Protein AF-A0A163Y9W3-F1 (afdb_monomer_lite)

Radius of gyration: 16.44 Å; chains: 1; bounding box: 36×39×54 Å

pLDDT: mean 72.88, std 13.46, range [38.31, 87.94]

Secondary structure (DSSP, 8-state):
---------GGGGSSPEEEEEETTEEEEEEE-TTS-EEEEEE---TT-TTGGG-EE-TT--EE--TT------HHHHHHHHHHHHHHHH-S-----

Structure (mmCIF, N/CA/C/O backbone):
data_AF-A0A163Y9W3-F1
#
_entry.id   AF-A0A163Y9W3-F1
#
loop_
_atom_site.group_PDB
_atom_site.id
_atom_site.type_symbol
_ato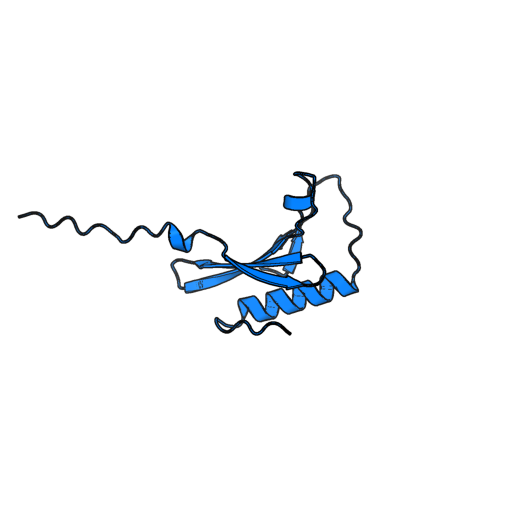m_site.label_atom_id
_atom_site.label_alt_id
_atom_site.label_comp_id
_atom_site.label_asym_id
_atom_site.label_entity_id
_atom_site.label_seq_id
_atom_site.pdbx_PDB_ins_code
_atom_site.Cartn_x
_atom_site.Cartn_y
_atom_site.Cartn_z
_atom_site.occupancy
_atom_site.B_iso_or_equiv
_atom_site.auth_seq_id
_atom_site.auth_comp_id
_atom_site.auth_asym_id
_atom_site.auth_atom_id
_atom_site.pdbx_PDB_model_num
ATOM 1 N N . MET A 1 1 ? 21.205 25.835 -35.881 1.00 38.31 1 MET A N 1
ATOM 2 C CA . MET A 1 1 ? 19.962 25.052 -35.735 1.00 38.31 1 MET A CA 1
ATOM 3 C C . MET A 1 1 ? 20.006 24.428 -34.351 1.00 38.31 1 MET A C 1
ATOM 5 O O . MET A 1 1 ? 20.799 23.523 -34.139 1.00 38.31 1 MET A O 1
ATOM 9 N N . LEU A 1 2 ? 19.308 25.017 -33.379 1.00 40.41 2 LEU A N 1
ATOM 10 C CA . LEU A 1 2 ? 19.324 24.556 -31.990 1.00 40.41 2 LEU A CA 1
ATOM 11 C C . LEU A 1 2 ? 18.202 23.522 -31.843 1.00 40.41 2 LEU A C 1
ATOM 13 O O . LEU A 1 2 ? 17.028 23.882 -31.892 1.00 40.41 2 LEU A O 1
ATOM 17 N N . VAL A 1 3 ? 18.556 22.241 -31.759 1.00 47.81 3 VAL A N 1
ATOM 18 C CA . VAL A 1 3 ? 17.591 21.176 -31.473 1.00 47.81 3 VAL A CA 1
ATOM 19 C C . VAL A 1 3 ? 17.348 21.207 -29.968 1.00 47.81 3 VAL A C 1
ATOM 21 O O . VAL A 1 3 ? 18.196 20.780 -29.191 1.00 47.81 3 VAL A O 1
ATOM 24 N N . MET A 1 4 ? 16.216 21.778 -29.560 1.00 45.16 4 MET A N 1
ATOM 25 C CA . MET A 1 4 ? 15.701 21.635 -28.200 1.00 45.16 4 MET A CA 1
ATOM 26 C C . MET A 1 4 ? 15.260 20.174 -28.052 1.00 45.16 4 MET A C 1
ATOM 28 O O . MET A 1 4 ? 14.179 19.802 -28.506 1.00 45.16 4 MET A O 1
ATOM 32 N N . LEU A 1 5 ? 16.124 19.326 -27.494 1.00 51.59 5 LEU A N 1
ATOM 33 C CA . LEU A 1 5 ? 15.721 18.017 -26.990 1.00 51.59 5 LEU A CA 1
ATOM 34 C C . LEU A 1 5 ? 14.808 18.290 -25.795 1.00 51.59 5 LEU A C 1
ATOM 36 O O . LEU A 1 5 ? 15.273 18.656 -24.723 1.00 51.59 5 LEU A O 1
ATOM 40 N N . THR A 1 6 ? 13.497 18.217 -26.009 1.00 51.78 6 THR A N 1
ATOM 41 C CA . THR A 1 6 ? 12.535 18.213 -24.912 1.00 51.78 6 THR A CA 1
ATOM 42 C C . THR A 1 6 ? 12.766 16.935 -24.118 1.00 51.78 6 THR A C 1
ATOM 44 O O . THR A 1 6 ? 12.474 15.850 -24.626 1.00 51.78 6 THR A O 1
ATOM 47 N N . ASP A 1 7 ? 13.311 17.054 -22.908 1.00 57.53 7 ASP A N 1
ATOM 48 C CA . ASP A 1 7 ? 13.339 15.950 -21.956 1.00 57.53 7 ASP A CA 1
ATOM 49 C C . ASP A 1 7 ? 11.923 15.358 -21.850 1.00 57.53 7 ASP A C 1
ATOM 51 O O . ASP A 1 7 ? 10.956 16.123 -21.708 1.00 57.53 7 ASP A O 1
ATOM 55 N N . PRO A 1 8 ? 11.755 14.026 -21.964 1.00 55.38 8 PRO A N 1
ATOM 56 C CA . PRO A 1 8 ? 10.455 13.410 -21.760 1.00 55.38 8 PRO A CA 1
ATOM 57 C C . PRO A 1 8 ? 9.981 13.821 -20.372 1.00 55.38 8 PRO A C 1
ATOM 59 O O . PRO A 1 8 ? 10.704 13.674 -19.394 1.00 55.38 8 PRO A O 1
ATOM 62 N N . SER A 1 9 ? 8.799 14.415 -20.284 1.00 52.03 9 SER A N 1
ATOM 63 C CA . SER A 1 9 ? 8.261 14.909 -19.024 1.00 52.03 9 SER A CA 1
ATOM 64 C C . SER A 1 9 ? 8.069 13.707 -18.097 1.00 52.03 9 SER A C 1
ATOM 66 O O . SER A 1 9 ? 7.179 12.890 -18.319 1.00 52.03 9 SER A O 1
ATOM 68 N N . TRP A 1 10 ? 8.874 13.600 -17.036 1.00 52.81 10 TRP A N 1
ATOM 69 C CA . TRP A 1 10 ? 8.799 12.531 -16.024 1.00 52.81 10 TRP A CA 1
ATOM 70 C C . TRP A 1 10 ? 7.532 12.640 -15.153 1.00 52.81 10 TRP A C 1
ATOM 72 O O . TRP A 1 10 ? 7.429 12.000 -14.113 1.00 52.81 10 TRP A O 1
ATOM 82 N N . ALA A 1 11 ? 6.541 13.431 -15.575 1.00 49.62 11 ALA A N 1
ATOM 83 C CA . ALA A 1 11 ? 5.286 13.634 -14.867 1.00 49.62 11 ALA A CA 1
ATOM 84 C C . ALA A 1 11 ? 4.544 12.307 -14.630 1.00 49.62 11 ALA A C 1
ATOM 86 O O . ALA A 1 11 ? 3.904 12.152 -13.603 1.00 49.62 11 ALA A O 1
ATOM 87 N N . GLY A 1 12 ? 4.693 11.313 -15.514 1.00 46.09 12 GLY A N 1
ATOM 88 C CA . GLY A 1 12 ? 4.107 9.979 -15.325 1.00 46.09 12 GLY A CA 1
ATOM 89 C C . GLY A 1 12 ? 4.815 9.086 -14.296 1.00 46.09 12 GLY A C 1
ATOM 90 O O . GLY A 1 12 ? 4.221 8.113 -13.844 1.00 46.09 12 GLY A O 1
ATOM 91 N N . LEU A 1 13 ? 6.058 9.400 -13.913 1.00 53.94 13 LEU A N 1
ATOM 92 C CA . LEU A 1 13 ? 6.868 8.596 -12.983 1.00 53.94 13 LEU A CA 1
ATOM 93 C C . LEU A 1 13 ? 6.666 9.008 -11.519 1.00 53.94 13 LEU A C 1
ATOM 95 O O . LEU A 1 13 ? 7.025 8.270 -10.605 1.00 53.94 13 LEU A O 1
ATOM 99 N N . ASP A 1 14 ? 6.039 10.161 -11.275 1.00 58.81 14 ASP A N 1
ATOM 100 C CA . ASP A 1 14 ? 5.781 10.649 -9.921 1.00 58.81 14 ASP A CA 1
ATOM 101 C C . ASP A 1 14 ? 4.425 10.233 -9.340 1.00 58.81 14 ASP A C 1
ATOM 103 O O . ASP A 1 14 ? 4.139 10.527 -8.174 1.00 58.81 14 ASP A O 1
ATOM 107 N N . HIS A 1 15 ? 3.622 9.496 -10.106 1.00 70.56 15 HIS A N 1
ATOM 108 C CA . HIS A 1 15 ? 2.293 9.066 -9.700 1.00 70.56 15 HIS A CA 1
ATOM 109 C C . HIS A 1 15 ? 2.275 7.620 -9.209 1.00 70.56 15 HIS A C 1
ATOM 111 O O . HIS A 1 15 ? 2.895 6.719 -9.773 1.00 70.56 15 HIS A O 1
ATOM 117 N N . TYR A 1 16 ? 1.528 7.409 -8.132 1.00 81.06 16 TYR A N 1
ATOM 118 C CA . TYR A 1 16 ? 1.177 6.081 -7.664 1.00 81.06 16 TYR A CA 1
ATOM 119 C C . TYR A 1 16 ? 0.069 5.520 -8.558 1.00 81.06 16 TYR A C 1
ATOM 121 O O . TYR A 1 16 ? -0.917 6.199 -8.830 1.00 81.06 16 TYR A O 1
ATOM 129 N N . THR A 1 17 ? 0.263 4.297 -9.043 1.00 83.50 17 THR A N 1
ATOM 130 C CA . THR A 1 17 ? -0.722 3.558 -9.837 1.00 83.50 17 THR A CA 1
ATOM 131 C C . THR A 1 17 ? -1.401 2.527 -8.949 1.00 83.50 17 THR A C 1
ATOM 133 O O . THR A 1 17 ? -0.713 1.790 -8.239 1.00 83.50 17 THR A O 1
ATOM 136 N N . GLU A 1 18 ? -2.730 2.460 -9.008 1.00 87.12 18 GLU A N 1
ATOM 137 C CA . GLU A 1 18 ? -3.520 1.426 -8.335 1.00 87.12 18 GLU A CA 1
ATOM 138 C C . GLU A 1 18 ? -3.143 0.040 -8.884 1.00 87.12 18 GLU A C 1
ATOM 140 O O . GLU A 1 18 ? -3.175 -0.176 -10.096 1.00 87.12 18 GLU A O 1
ATOM 145 N N . LEU A 1 19 ? -2.778 -0.898 -8.008 1.00 86.00 19 LEU A N 1
ATOM 146 C CA . LEU A 1 19 ? -2.439 -2.272 -8.391 1.00 86.00 19 LEU A CA 1
ATOM 147 C C . LEU A 1 19 ? -3.494 -3.284 -7.959 1.00 86.00 19 LEU A C 1
ATOM 149 O O . LEU A 1 19 ? -3.839 -4.167 -8.738 1.00 86.00 19 LEU A O 1
ATOM 153 N N . ASP A 1 20 ? -3.959 -3.192 -6.713 1.00 86.19 20 ASP A N 1
ATOM 154 C CA . ASP A 1 20 ? -4.827 -4.211 -6.121 1.00 86.19 20 ASP A CA 1
ATOM 155 C C . ASP A 1 20 ? -5.592 -3.682 -4.910 1.00 86.19 20 ASP A C 1
ATOM 157 O O . ASP A 1 20 ? -5.186 -2.697 -4.295 1.00 86.19 20 ASP A O 1
ATOM 161 N N . ARG A 1 21 ? -6.679 -4.359 -4.537 1.00 87.81 21 ARG A N 1
ATOM 162 C CA . ARG A 1 21 ? -7.469 -4.082 -3.337 1.00 87.81 21 ARG A CA 1
ATOM 163 C C . ARG A 1 21 ? -7.482 -5.298 -2.413 1.00 87.81 21 ARG A C 1
ATOM 165 O O . ARG A 1 21 ? -8.111 -6.303 -2.719 1.00 87.81 21 ARG A O 1
ATOM 172 N N . VAL A 1 22 ? -6.874 -5.170 -1.234 1.00 85.56 22 VAL A N 1
ATOM 173 C CA . VAL A 1 22 ? -6.774 -6.242 -0.230 1.00 85.56 22 VAL A CA 1
ATOM 174 C C . VAL A 1 22 ? -7.507 -5.822 1.038 1.00 85.56 22 VAL A C 1
ATOM 176 O O . VAL A 1 22 ? -7.124 -4.846 1.674 1.00 85.56 22 VAL A O 1
ATOM 179 N N . ASN A 1 23 ? -8.567 -6.544 1.418 1.00 83.56 23 ASN A N 1
ATOM 180 C CA . ASN A 1 23 ? -9.372 -6.251 2.618 1.00 83.56 23 ASN A CA 1
ATOM 181 C C . ASN A 1 23 ? -9.821 -4.779 2.709 1.00 83.56 23 ASN A C 1
ATOM 183 O O . ASN A 1 23 ? -9.778 -4.157 3.764 1.00 83.56 23 ASN A O 1
ATOM 187 N N . GLY A 1 24 ? -10.191 -4.187 1.570 1.00 81.69 24 GLY A N 1
ATOM 188 C CA . GLY A 1 24 ? -10.607 -2.786 1.493 1.00 81.69 24 GLY A CA 1
ATOM 189 C C . GLY A 1 24 ? -9.466 -1.767 1.425 1.00 81.69 24 GLY A C 1
ATOM 190 O O . GLY A 1 24 ? -9.750 -0.602 1.174 1.00 81.69 24 GLY A O 1
ATOM 191 N N . TRP A 1 25 ? -8.204 -2.178 1.567 1.00 86.00 25 TRP A N 1
ATOM 192 C CA . TRP A 1 25 ? -7.029 -1.331 1.351 1.00 86.00 25 TRP A CA 1
ATOM 193 C C . TRP A 1 25 ? -6.640 -1.311 -0.116 1.00 86.00 25 TRP A C 1
ATOM 195 O O . TRP A 1 25 ? -6.598 -2.361 -0.751 1.00 86.00 25 TRP A O 1
ATOM 205 N N . LEU A 1 26 ? -6.308 -0.136 -0.642 1.00 87.69 26 LEU A N 1
ATOM 206 C CA . LEU A 1 26 ? -5.759 -0.010 -1.978 1.00 87.69 26 LEU A CA 1
ATOM 207 C C . LEU A 1 26 ? -4.236 -0.056 -1.939 1.00 87.69 26 LEU A C 1
ATOM 209 O O . LEU A 1 26 ? -3.602 0.761 -1.275 1.00 87.69 26 LEU A O 1
ATOM 213 N N . ILE A 1 27 ? -3.671 -1.005 -2.674 1.00 87.38 27 ILE A N 1
ATOM 214 C CA . ILE A 1 27 ? -2.242 -1.129 -2.919 1.00 87.38 27 ILE A CA 1
ATOM 215 C C . ILE A 1 27 ? -1.904 -0.291 -4.140 1.00 87.38 27 ILE A C 1
ATOM 217 O O . ILE A 1 27 ? -2.477 -0.477 -5.215 1.00 87.38 27 ILE A O 1
ATOM 221 N N . GLU A 1 28 ? -0.938 0.601 -3.986 1.00 87.75 28 GLU A N 1
ATOM 222 C CA . GLU A 1 28 ? -0.411 1.392 -5.080 1.00 87.75 28 GLU A CA 1
ATOM 223 C C . GLU A 1 28 ? 1.094 1.219 -5.209 1.00 87.75 28 GLU A C 1
ATOM 225 O O . GLU A 1 28 ? 1.808 1.000 -4.226 1.00 87.75 28 GLU A O 1
ATOM 230 N N . ARG A 1 29 ? 1.586 1.406 -6.432 1.00 87.00 29 ARG A N 1
ATOM 231 C CA . ARG A 1 29 ? 3.011 1.385 -6.740 1.00 87.00 29 ARG A CA 1
ATOM 232 C C . ARG A 1 29 ? 3.414 2.586 -7.563 1.00 87.00 29 ARG A C 1
ATOM 234 O O . ARG A 1 29 ? 2.709 2.997 -8.479 1.00 87.00 29 ARG A O 1
ATOM 241 N N . LYS A 1 30 ? 4.596 3.092 -7.259 1.00 86.56 30 LYS A N 1
ATOM 242 C CA . LYS A 1 30 ? 5.303 4.114 -8.011 1.00 86.56 30 LYS A CA 1
ATOM 243 C C . LYS A 1 30 ? 6.665 3.569 -8.420 1.00 86.56 30 LYS A C 1
ATOM 245 O O . LYS A 1 30 ? 7.322 2.902 -7.622 1.00 86.56 30 LYS A O 1
ATOM 250 N N . GLN A 1 31 ? 7.080 3.861 -9.648 1.00 84.56 31 GLN A N 1
ATOM 251 C CA . GLN A 1 31 ? 8.438 3.598 -10.109 1.00 84.56 31 GLN A CA 1
ATOM 252 C C . GLN A 1 31 ? 9.226 4.906 -10.080 1.00 84.56 31 GLN A C 1
ATOM 254 O O . GLN A 1 31 ? 8.877 5.860 -10.770 1.00 84.56 31 GLN A O 1
ATOM 259 N N . GLY A 1 32 ? 10.265 4.947 -9.251 1.00 78.44 32 GLY A N 1
ATOM 260 C CA . GLY A 1 32 ? 11.199 6.058 -9.170 1.00 78.44 32 GLY A CA 1
ATOM 261 C C . GLY A 1 32 ? 12.025 6.206 -10.441 1.00 78.44 32 GLY A C 1
ATOM 262 O O . GLY A 1 32 ? 12.093 5.312 -11.290 1.00 78.44 32 GLY A O 1
ATOM 263 N N . ALA A 1 33 ? 12.678 7.358 -10.565 1.00 75.38 33 ALA A N 1
ATOM 264 C CA . ALA A 1 33 ? 13.466 7.676 -11.744 1.00 75.38 33 ALA A CA 1
ATOM 265 C C . ALA A 1 33 ? 14.697 6.765 -11.939 1.00 75.38 33 ALA A C 1
ATOM 267 O O . ALA A 1 33 ? 15.183 6.564 -13.049 1.00 75.38 33 ALA A O 1
ATOM 268 N N . ASP A 1 34 ? 15.169 6.203 -10.835 1.00 78.62 34 ASP A N 1
ATOM 269 C CA . ASP A 1 34 ? 16.230 5.208 -10.704 1.00 78.62 34 ASP A CA 1
ATOM 270 C C . ASP A 1 34 ? 15.749 3.768 -10.959 1.00 78.62 34 ASP A C 1
ATOM 272 O O . ASP A 1 34 ? 16.531 2.823 -10.867 1.00 78.62 34 ASP A O 1
ATOM 276 N N . GLY A 1 35 ? 14.463 3.584 -11.275 1.00 74.94 35 GLY A N 1
ATOM 277 C CA . GLY A 1 35 ? 13.833 2.278 -11.419 1.00 74.94 35 GLY A CA 1
ATOM 278 C C . GLY A 1 35 ? 13.423 1.636 -10.092 1.00 74.94 35 GLY A C 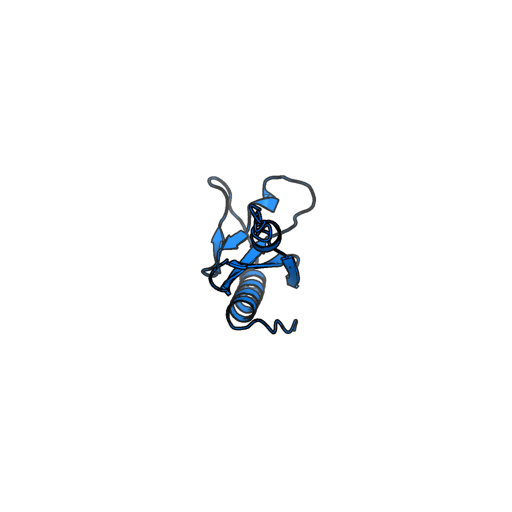1
ATOM 279 O O . GLY A 1 35 ? 12.907 0.518 -10.119 1.00 74.94 35 GLY A O 1
ATOM 280 N N . ALA A 1 36 ? 13.600 2.315 -8.952 1.00 81.12 36 ALA A N 1
ATOM 281 C CA . ALA A 1 36 ? 13.194 1.792 -7.654 1.00 81.12 36 ALA A CA 1
ATOM 282 C C . ALA A 1 36 ? 11.668 1.670 -7.559 1.00 81.12 36 ALA A C 1
ATOM 284 O O . ALA A 1 36 ? 10.923 2.571 -7.950 1.00 81.12 36 ALA A O 1
ATOM 285 N N . LEU A 1 37 ? 11.188 0.555 -7.012 1.00 83.06 37 LEU A N 1
ATOM 286 C CA . LEU A 1 37 ? 9.767 0.341 -6.762 1.00 83.06 37 LEU A CA 1
ATOM 287 C C . LEU A 1 37 ? 9.406 0.828 -5.360 1.00 83.06 37 LEU A C 1
ATOM 289 O O . LEU A 1 37 ? 9.940 0.344 -4.366 1.00 83.06 37 LEU A O 1
ATOM 293 N N . SER A 1 38 ? 8.464 1.763 -5.282 1.00 84.75 38 SER A N 1
ATOM 294 C CA . SER A 1 38 ? 7.884 2.243 -4.032 1.00 84.75 38 SER A CA 1
ATOM 295 C C . SER A 1 38 ? 6.431 1.806 -3.967 1.00 84.75 38 SER A C 1
ATOM 297 O O . SER A 1 38 ? 5.609 2.253 -4.769 1.00 84.75 38 SER A O 1
ATOM 299 N N . CYS A 1 39 ? 6.112 0.933 -3.018 1.00 86.31 39 CYS A N 1
ATOM 300 C CA . CYS A 1 39 ? 4.755 0.461 -2.786 1.00 86.31 39 CYS A CA 1
ATOM 301 C C . CYS A 1 39 ? 4.202 1.056 -1.500 1.00 86.31 39 CYS A C 1
ATOM 303 O O . CYS A 1 39 ? 4.916 1.175 -0.508 1.00 86.31 39 CYS A O 1
ATOM 305 N N . ARG A 1 40 ? 2.921 1.409 -1.519 1.00 86.06 40 ARG A N 1
ATOM 306 C CA . ARG A 1 40 ? 2.189 1.865 -0.337 1.00 86.06 40 ARG A CA 1
ATOM 307 C C . ARG A 1 40 ? 0.784 1.296 -0.360 1.00 86.06 40 ARG A C 1
ATOM 309 O O . ARG A 1 40 ? 0.251 1.006 -1.429 1.00 86.06 40 ARG A O 1
ATOM 316 N N . ALA A 1 41 ? 0.184 1.147 0.810 1.00 86.69 41 ALA A N 1
ATOM 317 C CA . ALA A 1 41 ? -1.221 0.780 0.917 1.00 86.69 41 ALA A CA 1
ATOM 318 C C . ALA A 1 41 ? -1.964 1.907 1.607 1.00 86.69 41 ALA A C 1
ATOM 320 O O . ALA A 1 41 ? -1.484 2.393 2.624 1.00 86.69 41 ALA A O 1
ATOM 321 N N . TYR A 1 42 ? -3.128 2.302 1.112 1.00 83.50 42 TYR A N 1
ATOM 322 C CA . TYR A 1 42 ? -3.976 3.275 1.793 1.00 83.50 42 TYR A CA 1
ATOM 323 C C . TYR A 1 42 ? -5.376 2.719 1.993 1.00 83.50 42 TYR A C 1
ATOM 325 O O . TYR A 1 42 ? -5.835 1.877 1.223 1.00 83.50 42 TYR A O 1
ATOM 333 N N . LEU A 1 43 ? -6.069 3.189 3.027 1.00 81.50 43 LEU A N 1
ATOM 334 C CA . LEU A 1 43 ? -7.439 2.774 3.296 1.00 81.50 43 LEU A CA 1
ATOM 335 C C . LEU A 1 43 ? -8.435 3.780 2.681 1.00 81.50 43 LEU A C 1
ATOM 337 O O . LEU A 1 43 ? -8.654 4.848 3.259 1.00 81.50 43 LEU A O 1
ATOM 341 N N . PRO A 1 44 ? -9.077 3.483 1.533 1.00 68.56 44 PRO A N 1
ATOM 342 C CA . PRO A 1 44 ? -10.155 4.298 0.977 1.00 68.56 44 PRO A CA 1
ATOM 343 C C . PRO A 1 44 ? -11.414 4.211 1.857 1.00 68.56 44 PRO A C 1
ATOM 345 O O . PRO A 1 44 ? -12.380 3.546 1.501 1.00 68.56 44 PRO A O 1
ATOM 348 N N . SER A 1 45 ? -11.445 4.864 3.022 1.00 63.66 45 SER A N 1
ATOM 349 C CA . SER A 1 45 ? -12.699 4.972 3.781 1.00 63.66 45 SER A CA 1
ATOM 350 C C . SER A 1 45 ? -13.541 6.143 3.255 1.00 63.66 45 SER A C 1
ATOM 352 O O . SER A 1 45 ? -13.087 7.286 3.144 1.00 63.66 45 SER A O 1
ATOM 354 N N . GLY A 1 46 ? -14.774 5.819 2.873 1.00 54.47 46 GLY A N 1
ATOM 355 C CA . GLY A 1 46 ? -15.594 6.563 1.920 1.00 54.47 46 GLY A CA 1
ATOM 356 C C . GLY A 1 46 ? -16.290 7.836 2.400 1.00 54.47 46 GLY A C 1
ATOM 357 O O . GLY A 1 46 ? -17.395 8.083 1.933 1.00 54.47 46 GLY A O 1
ATOM 358 N N . ALA A 1 47 ? -15.713 8.656 3.284 1.00 46.66 47 ALA A N 1
ATOM 359 C CA . ALA A 1 47 ? -16.336 9.957 3.596 1.00 46.66 47 ALA A CA 1
ATOM 360 C C . ALA A 1 47 ? -15.457 10.995 4.309 1.00 46.66 47 ALA A C 1
ATOM 362 O O . ALA A 1 47 ? -15.927 12.104 4.561 1.00 46.66 47 ALA A O 1
ATOM 363 N N . SER A 1 48 ? -14.215 10.680 4.690 1.00 55.31 48 SER A N 1
ATOM 364 C CA . SER A 1 48 ? -13.435 11.607 5.511 1.00 55.31 48 SER A CA 1
ATOM 365 C C . SER A 1 48 ? -11.997 11.745 5.034 1.00 55.31 48 SER A C 1
ATOM 367 O O . SER A 1 48 ? -11.321 10.756 4.765 1.00 55.31 48 SER A O 1
ATOM 369 N N . TRP A 1 49 ? -11.507 12.985 4.985 1.00 56.56 49 TRP A N 1
ATOM 370 C CA . TRP A 1 49 ? -10.098 13.282 4.708 1.00 56.56 49 TRP A CA 1
ATOM 371 C C . TRP A 1 49 ? -9.140 12.558 5.680 1.00 56.56 49 TRP A C 1
ATOM 373 O O . TRP A 1 49 ? -7.972 12.353 5.363 1.00 56.56 49 TRP A O 1
ATOM 383 N N . PHE A 1 50 ? -9.633 12.129 6.851 1.00 55.28 50 PHE A N 1
ATOM 384 C CA . PHE A 1 50 ? -8.880 11.396 7.870 1.00 55.28 50 PHE A CA 1
ATOM 385 C C . PHE A 1 50 ? -8.462 9.993 7.420 1.00 55.28 50 PHE A C 1
ATOM 387 O O . PHE A 1 50 ? -7.309 9.611 7.598 1.00 55.28 50 PHE A O 1
ATOM 394 N N . SER A 1 51 ? -9.377 9.225 6.831 1.00 53.59 51 SER A N 1
ATOM 395 C CA . SER A 1 51 ? -9.085 7.863 6.373 1.00 53.59 51 SER A CA 1
ATOM 396 C C . SER A 1 51 ? -8.160 7.822 5.170 1.00 53.59 51 SER A C 1
ATOM 398 O O . SER A 1 51 ? -7.365 6.900 5.053 1.00 53.59 51 SER A O 1
ATOM 400 N N . SER A 1 52 ? -8.192 8.865 4.340 1.00 58.22 52 SER A N 1
ATOM 401 C CA . SER A 1 52 ? -7.273 9.033 3.213 1.00 58.22 52 SER A CA 1
ATOM 402 C C . SER A 1 52 ? -5.805 9.185 3.639 1.00 58.22 52 SER A C 1
ATOM 404 O O . SER A 1 52 ? -4.929 9.112 2.787 1.00 58.22 52 SER A O 1
ATOM 406 N N . ASN A 1 53 ? -5.529 9.402 4.933 1.00 65.38 53 ASN A N 1
ATOM 407 C CA . ASN A 1 53 ? -4.176 9.545 5.477 1.00 65.38 53 ASN A CA 1
ATOM 408 C C . ASN A 1 53 ? -3.688 8.317 6.262 1.00 65.38 53 ASN A C 1
ATOM 410 O O . ASN A 1 53 ? -2.527 8.292 6.670 1.00 65.38 53 ASN A O 1
ATOM 414 N N . ILE A 1 54 ? -4.538 7.304 6.471 1.00 71.44 54 ILE A N 1
ATOM 415 C CA . ILE A 1 54 ? -4.103 6.031 7.052 1.00 71.44 54 ILE A CA 1
ATOM 416 C C . ILE A 1 54 ? -3.479 5.213 5.931 1.00 71.44 54 ILE A C 1
ATOM 418 O O . ILE A 1 54 ? -4.161 4.814 4.983 1.00 71.44 54 ILE A O 1
ATOM 422 N N . HIS A 1 55 ? -2.177 4.985 6.038 1.00 79.75 55 HIS A N 1
ATOM 423 C CA . HIS A 1 55 ? -1.434 4.246 5.035 1.00 79.75 55 HIS A CA 1
ATOM 424 C C . HIS A 1 55 ? -0.328 3.410 5.665 1.00 79.75 55 HIS A C 1
ATOM 426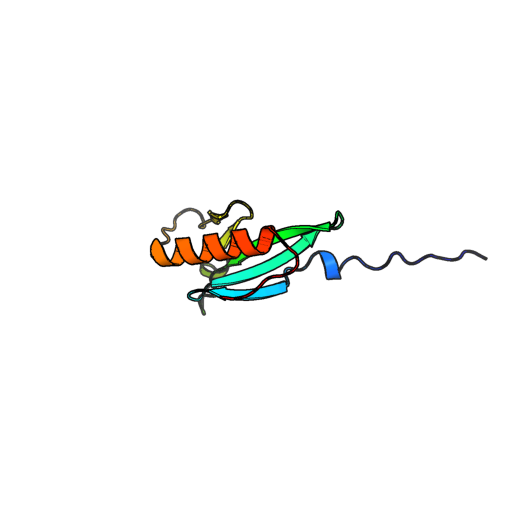 O O . HIS A 1 55 ? 0.131 3.682 6.771 1.00 79.75 55 HIS A O 1
ATOM 432 N N . LEU A 1 56 ? 0.084 2.374 4.952 1.00 80.38 56 LEU A N 1
ATOM 433 C CA . LEU A 1 56 ? 1.319 1.659 5.219 1.00 80.38 56 LEU A CA 1
ATOM 434 C C . LEU A 1 56 ? 2.397 2.250 4.318 1.00 80.38 56 LEU A C 1
ATOM 436 O O . LEU A 1 56 ? 2.191 2.379 3.105 1.00 80.38 56 LEU A O 1
ATOM 440 N N . ASP A 1 57 ? 3.506 2.650 4.927 1.00 77.00 57 ASP A N 1
ATOM 441 C CA . ASP A 1 57 ? 4.649 3.187 4.202 1.00 77.00 57 ASP A CA 1
ATOM 442 C C . ASP A 1 57 ? 5.432 2.077 3.473 1.00 77.00 57 ASP A C 1
ATOM 444 O O . ASP A 1 57 ? 5.065 0.899 3.490 1.00 77.00 57 ASP A O 1
ATOM 448 N N . VAL A 1 58 ? 6.540 2.455 2.834 1.00 72.88 58 VAL A N 1
ATOM 449 C CA . VAL A 1 58 ? 7.411 1.523 2.097 1.00 72.88 58 VAL A CA 1
ATOM 450 C C . VAL A 1 58 ? 8.039 0.440 2.978 1.00 72.88 58 VAL A C 1
ATOM 452 O O . VAL A 1 58 ? 8.451 -0.597 2.465 1.00 72.88 58 VAL A O 1
ATOM 455 N N . SER A 1 59 ? 8.118 0.664 4.292 1.00 75.06 59 SER A N 1
ATOM 456 C CA . SER A 1 59 ? 8.611 -0.313 5.264 1.00 75.06 59 SER A CA 1
ATOM 457 C C . SER A 1 59 ? 7.504 -1.243 5.780 1.00 75.06 59 SER A C 1
ATOM 459 O O . SER A 1 59 ? 7.781 -2.204 6.500 1.00 75.06 59 SER A O 1
ATOM 461 N N . GLY A 1 60 ? 6.247 -0.996 5.394 1.00 71.94 60 GLY A N 1
ATOM 462 C CA . GLY A 1 60 ? 5.082 -1.697 5.926 1.00 71.94 60 GLY A CA 1
ATOM 463 C C . GLY A 1 60 ? 4.722 -1.254 7.348 1.00 71.94 60 GLY A C 1
ATOM 464 O O . GLY A 1 60 ? 3.996 -1.971 8.056 1.00 71.94 60 GLY A O 1
ATOM 465 N N . GLU A 1 61 ? 5.221 -0.094 7.783 1.00 80.12 61 GLU A N 1
ATOM 466 C CA . GLU A 1 61 ? 4.834 0.530 9.039 1.00 80.12 61 GLU A CA 1
ATOM 467 C C . GLU A 1 61 ? 3.502 1.256 8.859 1.00 80.12 61 GLU A C 1
ATOM 469 O O . GLU A 1 61 ? 3.267 1.954 7.872 1.00 80.12 61 GLU A O 1
ATOM 474 N N . LEU A 1 62 ? 2.589 1.038 9.808 1.00 81.69 62 LEU A N 1
ATOM 475 C CA . LEU A 1 62 ? 1.273 1.655 9.775 1.00 81.69 62 LEU A CA 1
ATOM 476 C C . LEU A 1 62 ? 1.400 3.106 10.242 1.00 81.69 62 LEU A C 1
ATOM 478 O O . LEU A 1 62 ? 1.575 3.370 11.430 1.00 81.69 62 LEU A O 1
ATOM 482 N N . MET A 1 63 ? 1.231 4.033 9.311 1.00 79.81 63 MET A N 1
ATOM 483 C CA . MET A 1 63 ? 1.210 5.461 9.576 1.00 79.81 63 MET A CA 1
ATOM 484 C C . MET A 1 63 ? -0.227 5.909 9.842 1.00 79.81 63 MET A C 1
ATOM 486 O O . MET A 1 63 ? -1.105 5.842 8.977 1.00 79.81 63 MET A O 1
ATOM 490 N N . VAL A 1 64 ? -0.466 6.378 11.068 1.00 77.94 64 VAL A N 1
ATOM 491 C CA . VAL A 1 64 ? -1.749 6.938 11.511 1.00 77.94 64 VAL A CA 1
ATOM 492 C C . VAL A 1 64 ? -1.531 8.398 11.920 1.00 77.94 64 VA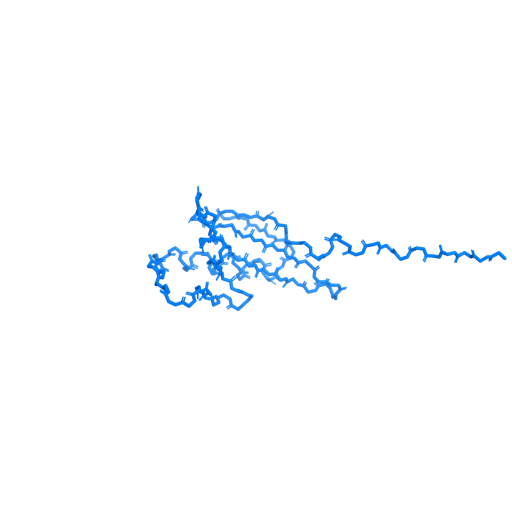L A C 1
ATOM 494 O O . VAL A 1 64 ? -0.573 8.686 12.639 1.00 77.94 64 VAL A O 1
ATOM 497 N N . PRO A 1 65 ? -2.407 9.335 11.517 1.00 70.44 65 PRO A N 1
ATOM 498 C CA . PRO A 1 65 ? -2.328 10.723 11.963 1.00 70.44 65 PRO A CA 1
ATOM 499 C C . PRO A 1 65 ? -2.315 10.863 13.494 1.00 70.44 65 PRO A C 1
ATOM 501 O O . PRO A 1 65 ? -3.051 10.171 14.205 1.00 70.44 65 PRO A O 1
ATOM 504 N N . ALA A 1 66 ? -1.513 11.806 13.999 1.00 68.81 66 ALA A N 1
ATOM 505 C CA . ALA A 1 66 ? -1.373 12.063 15.431 1.00 68.81 66 ALA A CA 1
ATOM 506 C C . ALA A 1 66 ? -2.727 12.361 16.105 1.00 68.81 66 ALA A C 1
ATOM 508 O O . ALA A 1 66 ? -3.569 13.083 15.570 1.00 68.81 66 ALA A O 1
ATOM 509 N N . GLY A 1 67 ? -2.935 11.806 17.304 1.00 61.34 67 GLY A N 1
ATOM 510 C CA . GLY A 1 67 ? -4.175 11.982 18.0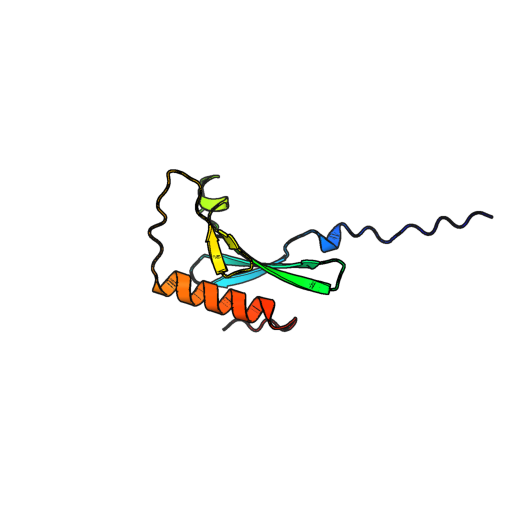72 1.00 61.34 67 GLY A CA 1
ATOM 511 C C . GLY A 1 67 ? -5.319 11.040 17.681 1.00 61.34 67 GLY A C 1
ATOM 512 O O . GLY A 1 67 ? -6.434 11.196 18.180 1.00 61.34 67 GLY A O 1
ATOM 513 N N . ARG A 1 68 ? -5.072 10.046 16.817 1.00 64.50 68 ARG A N 1
ATOM 514 C CA . ARG A 1 68 ? -6.039 8.997 16.468 1.00 64.50 68 ARG A CA 1
ATOM 515 C C . ARG A 1 68 ? -5.490 7.609 16.787 1.00 64.50 68 ARG A C 1
ATOM 517 O O . ARG A 1 68 ? -4.285 7.382 16.774 1.00 64.50 68 ARG A O 1
ATOM 524 N N . ARG A 1 69 ? -6.401 6.677 17.064 1.00 62.06 69 ARG A N 1
ATOM 525 C CA . ARG A 1 69 ? -6.121 5.240 17.103 1.00 62.06 69 ARG A CA 1
ATOM 526 C C . ARG A 1 69 ? -6.794 4.600 15.901 1.00 62.06 69 ARG A C 1
ATOM 528 O O . ARG A 1 69 ? -7.962 4.876 15.641 1.00 62.06 69 ARG A O 1
ATOM 535 N N . PHE A 1 70 ? -6.044 3.780 15.181 1.00 69.88 70 PHE A N 1
ATOM 536 C CA . PHE A 1 70 ? -6.590 2.875 14.186 1.00 69.88 70 PHE A CA 1
ATOM 537 C C . PHE A 1 70 ? -6.680 1.491 14.823 1.00 69.88 70 PHE A C 1
ATOM 539 O O . PHE A 1 70 ? -5.656 0.879 15.120 1.00 69.88 70 PHE A O 1
ATOM 546 N N . GLU A 1 71 ? -7.899 1.021 15.066 1.00 66.62 71 GLU A N 1
ATOM 547 C CA . GLU A 1 71 ? -8.167 -0.355 15.489 1.00 66.62 71 GLU A CA 1
ATOM 548 C C . GLU A 1 71 ? -8.380 -1.211 14.237 1.00 66.62 71 GLU A C 1
ATOM 550 O O . GLU A 1 71 ? -9.482 -1.659 13.945 1.00 66.62 71 GLU A O 1
ATOM 555 N N . GLY A 1 72 ? -7.324 -1.359 13.434 1.00 66.25 72 GLY A N 1
ATOM 556 C CA . GLY A 1 72 ? -7.326 -2.321 12.336 1.00 66.25 72 GLY A CA 1
ATOM 557 C C . GLY A 1 72 ? -7.190 -3.736 12.864 1.00 66.25 72 GLY A C 1
ATOM 558 O O . GLY A 1 72 ? -6.404 -3.973 13.790 1.00 66.25 72 GLY A O 1
ATOM 559 N N . ASP A 1 73 ? -7.900 -4.679 12.250 1.00 78.31 73 ASP A N 1
ATOM 560 C CA . ASP A 1 73 ? -7.679 -6.092 12.524 1.00 78.31 73 ASP A CA 1
ATOM 561 C C . ASP A 1 73 ? -6.221 -6.446 12.178 1.00 78.31 73 ASP A C 1
ATOM 563 O O . ASP A 1 73 ? -5.709 -6.154 11.093 1.00 78.31 73 ASP A O 1
ATOM 567 N N . GLN A 1 74 ? -5.525 -7.072 13.126 1.00 79.25 74 GLN A N 1
ATOM 568 C CA . GLN A 1 74 ? -4.150 -7.525 12.938 1.00 79.25 74 GLN A CA 1
ATOM 569 C C . GLN A 1 74 ? -4.037 -8.528 11.782 1.00 79.25 74 GLN A C 1
ATOM 571 O O . GLN A 1 74 ? -3.012 -8.556 11.099 1.00 79.25 74 GLN A O 1
ATOM 576 N N . GLN A 1 75 ? -5.075 -9.334 11.537 1.00 81.31 75 GLN A N 1
ATOM 577 C CA . GLN A 1 75 ? -5.119 -10.251 10.399 1.00 81.31 75 GLN A CA 1
ATOM 578 C C . GLN A 1 75 ? -5.246 -9.500 9.073 1.00 81.31 75 GLN A C 1
ATOM 580 O O . GLN A 1 75 ? -4.529 -9.823 8.123 1.00 81.31 75 GLN A O 1
ATOM 585 N N . GLU A 1 76 ? -6.081 -8.461 9.019 1.00 81.81 76 GLU A N 1
ATOM 586 C CA . GLU A 1 76 ? -6.196 -7.602 7.838 1.00 81.81 76 GLU A CA 1
ATOM 587 C C . GLU A 1 76 ? -4.869 -6.900 7.547 1.00 81.81 76 GLU A C 1
ATOM 589 O O . GLU A 1 76 ? -4.348 -7.005 6.436 1.00 81.81 76 GLU A O 1
ATOM 594 N N . LEU A 1 77 ? -4.264 -6.265 8.557 1.00 82.19 77 LEU A N 1
ATOM 595 C CA . LEU A 1 77 ? -2.975 -5.580 8.425 1.00 82.19 77 LEU A CA 1
ATOM 596 C C . LEU A 1 77 ? -1.856 -6.523 7.980 1.00 82.19 77 LEU A C 1
ATOM 598 O O . LEU A 1 77 ? -0.990 -6.130 7.197 1.00 82.19 77 LEU A O 1
ATOM 602 N N . LYS A 1 78 ? -1.873 -7.778 8.440 1.00 86.44 78 LYS A N 1
ATOM 603 C CA . LYS A 1 78 ? -0.922 -8.795 7.989 1.00 86.44 78 LYS A CA 1
ATOM 604 C C . LYS A 1 78 ? -1.069 -9.072 6.492 1.00 86.44 78 LYS A C 1
ATOM 606 O O . LYS A 1 78 ? -0.066 -9.057 5.784 1.00 86.44 78 LYS A O 1
ATOM 611 N N . ALA A 1 79 ? -2.291 -9.271 6.000 1.00 86.19 79 ALA A N 1
ATOM 612 C CA . ALA A 1 79 ? -2.534 -9.515 4.578 1.00 86.19 79 ALA A CA 1
ATOM 613 C C . ALA A 1 79 ? -2.096 -8.326 3.703 1.00 86.19 79 ALA A C 1
ATOM 615 O O . ALA A 1 79 ? -1.503 -8.521 2.641 1.00 86.19 79 ALA A O 1
ATOM 616 N N . VAL A 1 80 ? -2.319 -7.094 4.174 1.00 86.06 80 VAL A N 1
ATOM 617 C CA . VAL A 1 80 ? -1.883 -5.879 3.468 1.00 86.06 80 VAL A CA 1
ATOM 618 C C . VAL A 1 80 ? -0.354 -5.754 3.464 1.00 86.06 80 VAL A C 1
ATOM 620 O O . VAL A 1 80 ? 0.230 -5.462 2.422 1.00 86.06 80 VAL A O 1
ATOM 623 N N . ARG A 1 81 ? 0.326 -6.056 4.578 1.00 86.25 81 ARG A N 1
ATOM 624 C CA . ARG A 1 81 ? 1.801 -6.105 4.634 1.00 86.25 81 ARG A CA 1
ATOM 625 C C . ARG A 1 81 ? 2.385 -7.146 3.684 1.00 86.25 81 ARG A C 1
ATOM 627 O O . ARG A 1 81 ? 3.347 -6.856 2.982 1.00 86.25 81 ARG A O 1
ATOM 634 N N . GLU A 1 82 ? 1.787 -8.333 3.617 1.00 87.94 82 GLU A N 1
ATOM 635 C CA . GLU A 1 82 ? 2.194 -9.364 2.658 1.00 87.94 82 GLU A CA 1
ATOM 636 C C . GLU A 1 82 ? 1.997 -8.902 1.207 1.00 87.94 82 GLU A C 1
ATOM 638 O O . GLU A 1 82 ? 2.804 -9.229 0.338 1.00 87.94 82 GLU A O 1
ATOM 643 N N . ALA A 1 83 ? 0.933 -8.147 0.921 1.00 86.75 83 ALA A N 1
ATOM 644 C CA . ALA A 1 83 ? 0.706 -7.574 -0.402 1.00 86.75 83 ALA A CA 1
ATOM 645 C C . ALA A 1 83 ? 1.757 -6.511 -0.764 1.00 86.75 83 ALA A C 1
ATOM 647 O O . ALA A 1 83 ? 2.229 -6.494 -1.900 1.00 86.75 83 ALA A O 1
ATOM 648 N N . LEU A 1 84 ? 2.170 -5.676 0.193 1.00 86.19 84 LEU A N 1
ATOM 649 C CA . LEU A 1 84 ? 3.233 -4.686 -0.005 1.00 86.19 84 LEU A CA 1
ATOM 650 C C . LEU A 1 84 ? 4.595 -5.325 -0.249 1.00 86.19 84 LEU A C 1
ATOM 652 O O . LEU A 1 84 ? 5.297 -4.924 -1.171 1.00 86.19 84 LEU A O 1
ATOM 656 N N . ASP A 1 85 ? 4.931 -6.353 0.524 1.00 86.00 85 ASP A N 1
ATOM 657 C CA . ASP A 1 85 ? 6.158 -7.126 0.341 1.00 86.00 85 ASP A CA 1
ATOM 658 C C . ASP A 1 85 ? 6.202 -7.811 -1.038 1.00 86.00 85 ASP A C 1
ATOM 660 O O . ASP A 1 85 ? 7.241 -7.825 -1.691 1.00 86.00 85 ASP A O 1
ATOM 664 N N . ARG A 1 86 ? 5.073 -8.310 -1.559 1.00 85.31 86 ARG A N 1
ATOM 665 C CA . ARG A 1 86 ? 5.016 -8.800 -2.952 1.00 85.31 86 ARG A CA 1
ATOM 666 C C . ARG A 1 86 ? 5.157 -7.678 -3.977 1.00 85.31 86 ARG A C 1
ATOM 668 O O . ARG A 1 86 ? 5.829 -7.862 -4.985 1.00 85.31 86 ARG A O 1
ATOM 675 N N . CYS A 1 87 ? 4.533 -6.532 -3.720 1.00 85.00 87 CYS A N 1
ATOM 676 C CA . CYS A 1 87 ? 4.588 -5.364 -4.595 1.00 85.00 87 CYS A CA 1
ATOM 677 C C . CYS A 1 87 ? 6.006 -4.804 -4.755 1.00 85.00 87 CYS A C 1
ATOM 679 O O . CYS A 1 87 ? 6.365 -4.376 -5.852 1.00 85.00 87 CYS A O 1
ATOM 681 N N . SER A 1 88 ? 6.809 -4.810 -3.688 1.00 81.31 88 SER A N 1
ATOM 682 C CA . SER A 1 88 ? 8.165 -4.254 -3.698 1.00 81.31 88 SER A CA 1
ATOM 683 C C . SER A 1 88 ? 9.226 -5.211 -4.249 1.00 81.31 88 SER A C 1
ATOM 685 O O . SER A 1 88 ? 10.293 -4.755 -4.656 1.00 81.31 88 SER A O 1
ATOM 687 N N . ARG A 1 89 ? 8.954 -6.523 -4.285 1.00 81.69 89 ARG A N 1
ATOM 688 C CA . ARG A 1 89 ? 9.912 -7.543 -4.745 1.00 81.69 89 ARG A CA 1
ATOM 689 C C . ARG A 1 89 ? 10.115 -7.579 -6.250 1.00 81.69 89 ARG A C 1
ATOM 691 O O . ARG A 1 89 ? 11.224 -7.867 -6.687 1.00 81.69 89 ARG A O 1
ATOM 698 N N . ASP A 1 90 ? 9.059 -7.365 -7.028 1.00 73.44 90 ASP A N 1
ATOM 699 C CA . ASP A 1 90 ? 9.130 -7.521 -8.477 1.00 73.44 90 ASP A CA 1
ATOM 700 C C . ASP A 1 90 ? 8.096 -6.646 -9.200 1.00 73.44 90 ASP A C 1
ATOM 702 O O . ASP A 1 90 ? 7.057 -6.247 -8.666 1.00 73.44 90 ASP A O 1
ATOM 706 N N . PHE A 1 91 ? 8.374 -6.370 -10.469 1.00 72.06 91 PHE A N 1
ATOM 707 C CA . PHE A 1 91 ? 7.462 -5.713 -11.389 1.00 72.06 91 PHE A CA 1
ATOM 708 C C . PHE A 1 91 ? 6.198 -6.543 -11.634 1.00 72.06 91 PHE A C 1
ATOM 710 O O . PHE A 1 91 ? 5.107 -5.981 -11.803 1.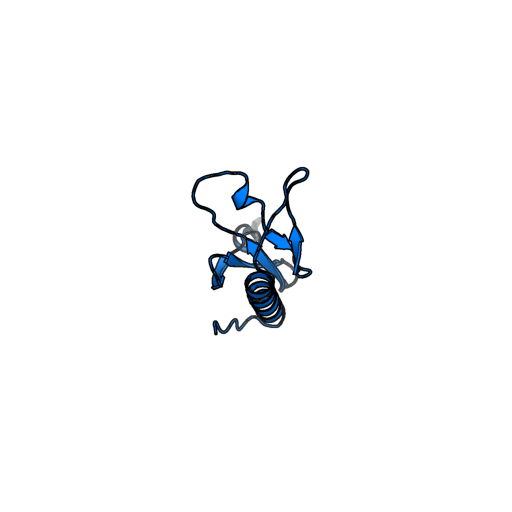00 72.06 91 PHE A O 1
ATOM 717 N N . LEU A 1 92 ? 6.337 -7.872 -11.615 1.00 74.50 92 LEU A N 1
ATOM 718 C CA . LEU A 1 92 ? 5.237 -8.821 -11.732 1.00 74.50 92 LEU A CA 1
ATOM 719 C C . LEU A 1 92 ? 4.477 -8.926 -10.406 1.00 74.50 92 LEU A C 1
ATOM 721 O O . LEU A 1 92 ? 4.758 -9.768 -9.556 1.00 74.50 92 LEU A O 1
ATOM 725 N N . TYR A 1 93 ? 3.473 -8.066 -10.255 1.00 73.19 93 TYR A N 1
ATOM 726 C CA . TYR A 1 93 ? 2.506 -8.182 -9.176 1.00 73.19 93 TYR A CA 1
ATOM 727 C C . TYR A 1 93 ? 1.423 -9.191 -9.560 1.00 73.19 93 TYR A C 1
ATOM 729 O O . TYR A 1 93 ? 0.614 -8.930 -10.451 1.00 73.19 93 TYR A O 1
ATOM 737 N N . LEU A 1 94 ? 1.407 -10.343 -8.892 1.00 71.69 94 LEU A N 1
ATOM 738 C CA . LEU A 1 94 ? 0.325 -11.315 -9.013 1.00 71.69 94 LEU A CA 1
ATOM 739 C C . LEU A 1 94 ? -0.633 -11.142 -7.822 1.00 71.69 94 LEU A C 1
ATOM 741 O O . LEU A 1 94 ? -0.234 -11.451 -6.689 1.00 71.69 94 LEU A O 1
ATOM 745 N N . PRO A 1 95 ? -1.864 -10.637 -8.048 1.00 65.69 95 PRO A N 1
ATOM 746 C CA . PRO A 1 95 ? -2.899 -10.636 -7.020 1.00 65.69 95 PRO A CA 1
ATOM 747 C C . PRO A 1 95 ? -3.226 -12.085 -6.639 1.00 65.69 95 PRO A C 1
ATOM 749 O O . PRO A 1 95 ? -3.105 -12.995 -7.466 1.00 65.69 95 PRO A O 1
ATOM 752 N N . ARG A 1 96 ? -3.559 -12.311 -5.366 1.00 60.69 96 ARG A N 1
ATOM 753 C CA . ARG A 1 96 ? -3.769 -13.651 -4.804 1.00 60.69 96 ARG A CA 1
ATOM 754 C C . ARG A 1 96 ? -5.245 -13.959 -4.617 1.00 60.69 96 ARG A C 1
ATOM 756 O O . ARG A 1 96 ? -5.983 -13.016 -4.269 1.00 60.69 96 ARG A O 1
#

Sequence (96 aa):
MLVMLTDPSWAGLDHYTELDRVNGWLIERKQGADGALSCRAYLPSGASWFSSNIHLDVSGELMVPAGRRFEGDQQELKAVREALDRCSRDFLYLPR

Foldseek 3Di:
DDPPPDDDPCPVQPDWDFDDAAPQKTKTWGQDPVRAIWIKIAHPDPDDPQRRQFMQGLVLDTDHDPPDDDPDDPVSSVRVSVQSVQRRPDPDRDDD